Protein AF-A0A958JY05-F1 (afdb_monomer_lite)

pLDDT: mean 96.45, std 6.61, range [45.62, 98.88]

Structure (mmCIF, N/CA/C/O backbone):
data_AF-A0A958JY05-F1
#
_entry.id   AF-A0A958JY05-F1
#
loop_
_atom_site.group_PDB
_atom_site.id
_atom_site.type_symbol
_atom_site.label_atom_id
_atom_site.label_alt_id
_atom_site.label_comp_id
_atom_site.label_asym_id
_atom_site.label_entity_id
_atom_site.label_seq_id
_atom_site.pdbx_PDB_ins_code
_atom_site.Cartn_x
_atom_site.Cartn_y
_atom_site.Cartn_z
_atom_site.occupancy
_atom_site.B_iso_or_equiv
_atom_site.auth_seq_id
_atom_site.auth_comp_id
_atom_site.auth_asym_id
_atom_site.auth_atom_id
_atom_site.pdbx_PDB_model_num
ATOM 1 N N . MET A 1 1 ? 2.435 -32.122 -6.126 1.00 45.62 1 MET A N 1
ATOM 2 C CA . MET A 1 1 ? 3.236 -31.532 -5.034 1.00 45.62 1 MET A CA 1
ATOM 3 C C . MET A 1 1 ? 2.951 -30.042 -5.054 1.00 45.62 1 MET A C 1
ATOM 5 O O . MET A 1 1 ? 3.143 -29.438 -6.099 1.00 45.62 1 MET A O 1
ATOM 9 N N . THR A 1 2 ? 2.381 -29.476 -3.992 1.00 54.97 2 THR A N 1
ATOM 10 C CA . THR A 1 2 ? 2.167 -28.024 -3.895 1.00 54.97 2 THR A CA 1
ATOM 11 C C . THR A 1 2 ? 3.524 -27.364 -3.696 1.00 54.97 2 THR A C 1
ATOM 13 O O . THR A 1 2 ? 4.237 -27.737 -2.765 1.00 54.97 2 THR A O 1
ATOM 16 N N . GLN A 1 3 ? 3.914 -26.441 -4.577 1.00 60.00 3 GLN A N 1
ATOM 17 C CA . GLN A 1 3 ? 5.107 -25.635 -4.328 1.00 60.00 3 GLN A CA 1
ATOM 18 C C . GLN A 1 3 ? 4.936 -24.890 -2.993 1.00 60.00 3 GLN A C 1
ATOM 20 O O . GLN A 1 3 ? 3.830 -24.416 -2.711 1.00 60.00 3 GLN A O 1
ATOM 25 N N . PRO A 1 4 ? 5.976 -24.824 -2.146 1.00 73.44 4 PRO A N 1
ATOM 26 C CA . PRO A 1 4 ? 5.902 -24.052 -0.916 1.00 73.44 4 PRO A CA 1
ATOM 27 C C . PRO A 1 4 ? 5.693 -22.576 -1.268 1.00 73.44 4 PRO A C 1
ATOM 29 O O . PRO A 1 4 ? 6.423 -22.021 -2.085 1.00 73.44 4 PRO A O 1
ATOM 32 N N . ILE A 1 5 ? 4.681 -21.956 -0.663 1.00 84.06 5 ILE A N 1
ATOM 33 C CA . ILE A 1 5 ? 4.428 -20.520 -0.810 1.00 84.06 5 ILE A CA 1
ATOM 34 C C . ILE A 1 5 ? 5.599 -19.775 -0.170 1.00 84.06 5 ILE A C 1
ATOM 36 O O . ILE A 1 5 ? 5.981 -20.073 0.964 1.00 84.06 5 ILE A O 1
ATOM 40 N N . GLN A 1 6 ? 6.168 -18.811 -0.889 1.00 88.94 6 GLN A N 1
ATOM 41 C CA . GLN A 1 6 ? 7.214 -17.960 -0.343 1.00 88.94 6 GLN A CA 1
ATOM 42 C C . GLN A 1 6 ? 6.601 -16.933 0.615 1.00 88.94 6 GLN A C 1
ATOM 44 O O . GLN A 1 6 ? 5.668 -16.221 0.244 1.00 88.94 6 GLN A O 1
ATOM 49 N N . ILE A 1 7 ? 7.142 -1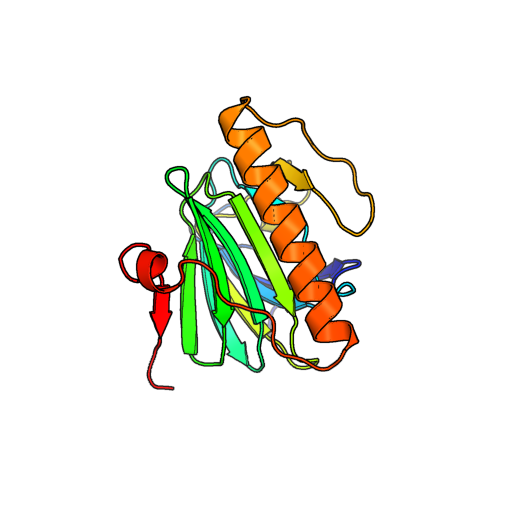6.847 1.832 1.00 93.88 7 ILE A N 1
ATOM 50 C CA . ILE A 1 7 ? 6.667 -15.951 2.891 1.00 93.88 7 ILE A CA 1
ATOM 51 C C . ILE A 1 7 ? 7.822 -15.056 3.341 1.00 93.88 7 ILE A C 1
ATOM 53 O O . ILE A 1 7 ? 8.857 -15.554 3.783 1.00 93.88 7 ILE A O 1
ATOM 57 N N . ASP A 1 8 ? 7.612 -13.746 3.259 1.00 93.12 8 ASP A N 1
ATOM 58 C CA . ASP A 1 8 ? 8.514 -12.724 3.778 1.00 93.12 8 ASP A CA 1
ATOM 59 C C . ASP A 1 8 ? 7.932 -12.145 5.085 1.00 93.12 8 ASP A C 1
ATOM 61 O O . ASP A 1 8 ? 6.788 -11.681 5.133 1.00 93.12 8 ASP A O 1
ATOM 65 N N . GLU A 1 9 ? 8.739 -12.138 6.148 1.00 95.81 9 GLU A N 1
ATOM 66 C CA . GLU A 1 9 ? 8.394 -11.549 7.448 1.00 95.81 9 GLU A CA 1
ATOM 67 C C . GLU A 1 9 ? 8.871 -10.091 7.527 1.00 95.81 9 GLU A C 1
ATOM 69 O O . GLU A 1 9 ? 10.038 -9.773 7.275 1.00 95.81 9 GLU A O 1
ATOM 74 N N . TRP A 1 10 ? 7.973 -9.190 7.924 1.00 95.00 10 TRP A N 1
ATOM 75 C CA . TRP A 1 10 ? 8.228 -7.760 8.064 1.00 95.00 10 TRP A CA 1
ATOM 76 C C . TRP A 1 10 ? 7.868 -7.272 9.469 1.00 95.00 10 TRP A C 1
ATOM 78 O O . TRP A 1 10 ? 7.013 -7.828 10.154 1.00 95.00 10 TRP A O 1
ATOM 88 N N . ALA A 1 11 ? 8.448 -6.140 9.884 1.00 95.38 11 ALA A N 1
ATOM 89 C CA . ALA A 1 11 ? 8.051 -5.484 11.136 1.00 95.38 11 ALA A CA 1
ATOM 90 C C . ALA A 1 11 ? 6.530 -5.229 11.200 1.00 95.38 11 ALA A C 1
ATOM 92 O O . ALA A 1 11 ? 5.925 -5.370 12.267 1.00 95.38 11 ALA A O 1
ATOM 93 N N . TRP A 1 12 ? 5.927 -4.927 10.040 1.00 97.19 12 TRP A N 1
ATOM 94 C CA . TRP A 1 12 ? 4.506 -4.634 9.899 1.00 97.19 12 TRP A CA 1
ATOM 95 C C . TRP A 1 12 ? 3.586 -5.869 9.851 1.00 97.19 12 TRP A C 1
ATOM 97 O O . TRP A 1 12 ? 2.375 -5.725 10.002 1.00 97.19 12 TRP A O 1
ATOM 107 N N . GLY A 1 13 ? 4.115 -7.078 9.642 1.00 97.62 13 GLY A N 1
ATOM 108 C CA . GLY A 1 13 ? 3.309 -8.272 9.370 1.00 97.62 13 GLY A CA 1
ATOM 109 C C . GLY A 1 13 ? 3.968 -9.185 8.340 1.00 97.62 13 GLY A C 1
ATOM 110 O O . GLY A 1 13 ? 5.192 -9.242 8.266 1.00 97.62 13 GLY A O 1
ATOM 111 N N . ARG A 1 14 ? 3.163 -9.891 7.543 1.00 97.50 14 ARG A N 1
ATOM 112 C CA . ARG A 1 14 ? 3.655 -10.868 6.559 1.00 97.50 14 ARG A CA 1
ATOM 113 C C . ARG A 1 14 ? 3.240 -10.520 5.141 1.00 97.50 14 ARG A C 1
ATOM 115 O O . ARG A 1 14 ? 2.153 -9.989 4.916 1.00 97.50 14 ARG A O 1
ATOM 122 N N . GLU A 1 15 ? 4.092 -10.880 4.192 1.00 96.75 15 GLU A N 1
ATOM 123 C CA . GLU A 1 15 ? 3.794 -10.895 2.760 1.00 96.75 15 GLU A CA 1
ATOM 124 C C . GLU A 1 15 ? 3.978 -12.325 2.242 1.00 96.75 15 GLU A C 1
ATOM 126 O O . GLU A 1 15 ? 5.025 -12.930 2.455 1.00 96.75 15 GLU A O 1
ATOM 131 N N . GLN A 1 16 ? 2.977 -12.868 1.553 1.00 97.06 16 GLN A N 1
ATOM 132 C CA . GLN A 1 16 ? 3.061 -14.172 0.893 1.00 97.06 16 GLN A CA 1
ATOM 133 C C . GLN A 1 16 ? 3.031 -13.978 -0.620 1.00 97.06 16 GLN A C 1
ATOM 135 O O . GLN A 1 16 ? 2.101 -13.357 -1.129 1.00 97.06 16 GLN A O 1
ATOM 140 N N . ILE A 1 17 ? 4.006 -14.522 -1.347 1.00 96.50 17 ILE A N 1
ATOM 141 C CA . ILE A 1 17 ? 4.043 -14.490 -2.814 1.00 96.50 17 ILE A CA 1
ATOM 142 C C . ILE A 1 17 ? 3.387 -15.775 -3.318 1.00 96.50 17 ILE A C 1
ATOM 144 O O . ILE A 1 17 ? 3.977 -16.854 -3.255 1.00 96.50 17 ILE A O 1
ATOM 148 N N . ILE A 1 18 ? 2.148 -15.660 -3.799 1.00 95.88 18 ILE A N 1
ATOM 149 C CA . ILE A 1 18 ? 1.373 -16.803 -4.304 1.00 95.88 18 ILE A CA 1
ATOM 150 C C . ILE A 1 18 ? 1.522 -16.987 -5.822 1.00 95.88 18 ILE A C 1
ATOM 152 O O . ILE A 1 18 ? 1.267 -18.073 -6.337 1.00 95.88 18 ILE A O 1
ATOM 156 N N . TRP A 1 19 ? 1.964 -15.946 -6.536 1.00 96.75 19 TRP A N 1
ATOM 157 C CA . TRP A 1 19 ? 2.366 -15.992 -7.945 1.00 96.75 19 TRP A CA 1
ATOM 158 C C . TRP A 1 19 ? 3.371 -14.876 -8.264 1.00 96.75 19 TRP A C 1
ATOM 160 O O . TRP A 1 19 ? 3.428 -13.880 -7.544 1.00 96.75 19 TRP A O 1
ATOM 170 N N . GLY A 1 20 ? 4.134 -15.010 -9.352 1.00 95.25 20 GLY A N 1
ATOM 171 C CA . GLY A 1 20 ? 5.165 -14.033 -9.733 1.00 95.25 20 GLY A CA 1
ATOM 172 C C . GLY A 1 20 ? 6.527 -14.269 -9.076 1.00 95.25 20 GLY A C 1
ATOM 173 O O . GLY A 1 20 ? 7.290 -13.327 -8.907 1.00 95.25 20 GLY A O 1
ATOM 174 N N . TYR A 1 21 ? 6.814 -15.515 -8.688 1.00 93.06 21 TYR A N 1
ATOM 175 C CA . TYR A 1 21 ? 8.098 -15.966 -8.131 1.00 93.06 21 TYR A CA 1
ATOM 176 C C . TYR A 1 21 ? 9.140 -16.344 -9.204 1.00 93.06 21 TYR A C 1
ATOM 178 O O . TYR A 1 21 ? 10.224 -16.804 -8.869 1.00 93.06 21 TYR A O 1
ATOM 186 N N . ASP A 1 22 ? 8.808 -16.193 -10.487 1.00 93.88 22 ASP A N 1
ATOM 187 C CA . ASP A 1 22 ? 9.683 -16.488 -11.623 1.00 93.88 22 ASP A CA 1
ATOM 188 C C . ASP A 1 22 ? 9.725 -15.249 -12.533 1.00 93.88 22 ASP A C 1
ATOM 190 O O . ASP A 1 22 ? 8.660 -14.675 -12.793 1.00 93.88 22 ASP A O 1
ATOM 194 N N . PRO A 1 23 ? 10.904 -14.812 -13.021 1.00 94.56 23 PRO A N 1
ATOM 195 C CA . PRO A 1 23 ? 11.024 -13.630 -13.879 1.00 94.56 23 PRO A CA 1
ATOM 196 C C . PRO A 1 23 ? 10.239 -13.699 -15.198 1.00 94.56 23 PRO A C 1
ATOM 198 O O . PRO A 1 23 ? 10.021 -12.663 -15.822 1.00 94.56 23 PRO A O 1
ATOM 201 N N . SER A 1 24 ? 9.833 -14.893 -15.638 1.00 96.25 24 SER A N 1
ATOM 202 C CA . SER A 1 24 ? 8.990 -15.093 -16.822 1.00 96.25 24 SER A CA 1
ATOM 203 C C . SER A 1 24 ? 7.496 -14.860 -16.569 1.00 96.25 24 SER A C 1
ATOM 205 O O . SER A 1 24 ? 6.723 -14.779 -17.523 1.00 96.25 24 SER A O 1
ATOM 207 N N . HIS A 1 25 ? 7.060 -14.740 -15.310 1.00 97.06 25 HIS A N 1
ATOM 208 C CA . HIS A 1 25 ? 5.660 -14.480 -14.992 1.00 97.06 25 HIS A CA 1
ATOM 209 C C . HIS A 1 25 ? 5.255 -13.038 -15.319 1.00 97.06 25 HIS A C 1
ATOM 211 O O . HIS A 1 25 ? 5.881 -12.072 -14.890 1.00 97.06 25 HIS A O 1
ATOM 217 N N . GLU A 1 26 ? 4.133 -12.892 -16.023 1.00 97.25 26 GLU A N 1
ATOM 218 C CA . GLU A 1 26 ? 3.636 -11.595 -16.506 1.00 97.25 26 GLU A CA 1
ATOM 219 C C . GLU A 1 26 ? 2.829 -10.800 -15.466 1.00 97.25 26 GLU A C 1
ATOM 221 O O . GLU A 1 26 ? 2.355 -9.700 -15.744 1.00 97.25 26 GLU A O 1
ATOM 226 N N . TYR A 1 27 ? 2.690 -11.325 -14.249 1.00 98.12 27 TYR A N 1
ATOM 227 C CA . TYR A 1 27 ? 2.080 -10.635 -13.118 1.00 98.12 27 TYR A CA 1
ATOM 228 C C . TYR A 1 27 ? 2.583 -11.221 -11.800 1.00 98.12 27 TYR A C 1
ATOM 230 O O . TYR A 1 27 ? 3.050 -12.362 -11.739 1.00 98.12 27 TYR A O 1
ATOM 238 N N . THR A 1 28 ? 2.435 -10.451 -10.728 1.00 98.44 28 THR A N 1
ATOM 239 C CA . THR A 1 28 ? 2.715 -10.904 -9.365 1.00 98.44 28 THR A CA 1
ATOM 240 C C . THR A 1 28 ? 1.430 -10.851 -8.558 1.00 98.44 28 THR A C 1
ATOM 242 O O . THR A 1 28 ? 0.643 -9.916 -8.691 1.00 98.44 28 THR A O 1
ATOM 245 N N . CYS A 1 29 ? 1.201 -11.862 -7.724 1.00 98.31 29 CYS A N 1
ATOM 246 C CA . CYS A 1 29 ? 0.071 -11.876 -6.809 1.00 98.31 29 CYS A CA 1
ATOM 247 C C . CYS A 1 29 ? 0.562 -12.194 -5.404 1.00 98.31 29 CYS A C 1
ATOM 249 O O . CYS A 1 29 ? 1.253 -13.198 -5.188 1.00 98.31 29 CYS A O 1
ATOM 251 N N . LYS A 1 30 ? 0.206 -11.323 -4.463 1.00 98.19 30 LYS A N 1
ATOM 252 C CA . LYS A 1 30 ? 0.607 -11.426 -3.065 1.00 98.19 30 LYS A CA 1
ATOM 253 C C . LYS A 1 30 ? -0.594 -11.441 -2.133 1.00 98.19 30 LYS A C 1
ATOM 255 O O . LYS A 1 30 ? -1.672 -10.966 -2.483 1.00 98.19 30 LYS A O 1
ATOM 260 N N . ILE A 1 31 ? -0.379 -11.952 -0.926 1.00 98.50 31 ILE A N 1
ATOM 261 C CA . ILE A 1 31 ? -1.272 -11.758 0.215 1.00 98.50 31 ILE A CA 1
ATOM 262 C C . ILE A 1 31 ? -0.512 -10.953 1.264 1.00 98.50 31 ILE A C 1
ATOM 264 O O . ILE A 1 31 ? 0.544 -11.383 1.730 1.00 98.50 31 ILE A O 1
ATOM 268 N N . LEU A 1 32 ? -1.055 -9.799 1.637 1.00 98.69 32 LEU A N 1
ATOM 269 C CA . LEU A 1 32 ? -0.560 -8.981 2.736 1.00 98.69 32 LEU A CA 1
ATOM 270 C C . LEU A 1 32 ? -1.366 -9.275 3.999 1.00 98.69 32 LEU A C 1
ATOM 272 O O . LEU A 1 32 ? -2.599 -9.280 3.970 1.00 98.69 32 LEU A O 1
ATOM 276 N N . GLU A 1 33 ? -0.661 -9.448 5.113 1.00 98.62 33 GLU A N 1
ATOM 277 C CA . GLU A 1 33 ? -1.239 -9.671 6.442 1.00 98.62 33 GLU A CA 1
ATOM 278 C C . GLU A 1 33 ? -0.635 -8.691 7.460 1.00 98.62 33 GLU A C 1
ATOM 280 O O . GLU A 1 33 ? 0.202 -9.081 8.285 1.00 98.62 33 GLU A O 1
ATOM 285 N N . PRO A 1 34 ? -0.976 -7.391 7.384 1.00 98.50 34 PRO A N 1
ATOM 286 C CA . PRO A 1 34 ? -0.506 -6.416 8.354 1.00 98.50 34 PRO A CA 1
ATOM 287 C C . PRO A 1 34 ? -1.144 -6.634 9.726 1.00 98.50 34 PRO A C 1
ATOM 289 O O . PRO A 1 34 ? -2.311 -7.003 9.835 1.00 98.50 34 PRO A O 1
ATOM 292 N N . LYS A 1 35 ? -0.390 -6.330 10.783 1.00 98.62 35 LYS A N 1
ATOM 293 C CA . LYS A 1 35 ? -0.920 -6.247 12.152 1.00 98.62 35 LYS A CA 1
ATOM 294 C C . LYS A 1 35 ? -1.900 -5.071 12.297 1.00 98.62 35 LYS A C 1
ATOM 296 O O . LYS A 1 35 ? -1.956 -4.166 11.464 1.00 98.62 35 LYS A O 1
ATOM 301 N N . LYS A 1 36 ? -2.641 -5.031 13.402 1.00 98.50 36 LYS A N 1
ATOM 302 C CA . LYS A 1 36 ? -3.518 -3.900 13.722 1.00 98.50 36 LYS A CA 1
ATOM 303 C C . LYS A 1 36 ? -2.734 -2.657 14.182 1.00 98.50 36 LYS A C 1
ATOM 305 O O . LYS A 1 36 ? -1.766 -2.749 14.938 1.00 98.50 36 LYS A O 1
ATOM 310 N N . GLY A 1 37 ? -3.195 -1.478 13.764 1.00 98.50 37 GLY A N 1
ATOM 311 C CA . GLY A 1 37 ? -2.695 -0.167 14.191 1.00 98.50 37 GLY A CA 1
ATOM 312 C C . GLY A 1 37 ? -1.283 0.145 13.694 1.00 98.50 37 GLY A C 1
ATOM 313 O O . GLY A 1 37 ? -0.840 -0.379 12.671 1.00 98.50 37 GLY A O 1
ATOM 314 N N . ARG A 1 38 ? -0.542 0.983 14.440 1.00 98.56 38 ARG A N 1
ATOM 315 C CA . ARG A 1 38 ? 0.836 1.392 14.089 1.00 98.56 38 ARG A CA 1
ATOM 316 C C . ARG A 1 38 ? 1.732 0.199 13.750 1.00 98.56 38 ARG A C 1
ATOM 318 O O . ARG A 1 38 ? 2.552 0.290 12.841 1.00 98.56 38 ARG A O 1
ATOM 325 N N . GLN A 1 39 ? 1.556 -0.916 14.461 1.00 98.00 39 GLN A N 1
ATOM 326 C CA . GLN A 1 39 ? 2.347 -2.126 14.262 1.00 98.00 39 GLN A CA 1
ATOM 327 C C . GLN A 1 39 ? 2.150 -2.781 12.900 1.00 98.00 39 GLN A C 1
ATOM 329 O O . GLN A 1 39 ? 3.033 -3.530 12.517 1.00 98.00 39 GLN A O 1
ATOM 334 N N . GLY A 1 40 ? 1.056 -2.533 12.180 1.00 98.31 40 GLY A N 1
ATOM 335 C CA . GLY A 1 40 ? 0.895 -2.973 10.791 1.00 98.31 40 GLY A CA 1
ATOM 336 C C . GLY A 1 40 ? 0.667 -1.827 9.827 1.00 98.31 40 GLY A C 1
ATOM 337 O O . GLY A 1 40 ? -0.008 -1.988 8.816 1.00 98.31 40 GLY A O 1
ATOM 338 N N . CYS A 1 41 ? 1.232 -0.660 10.134 1.00 98.62 41 CYS A N 1
ATOM 339 C CA . CYS A 1 41 ? 1.267 0.473 9.226 1.00 98.62 41 CYS A CA 1
ATOM 340 C C . CYS A 1 41 ? 2.481 0.342 8.294 1.00 98.62 41 CYS A C 1
ATOM 342 O O . CYS A 1 41 ? 3.636 0.445 8.721 1.00 98.62 41 CYS A O 1
ATOM 344 N N . LEU A 1 42 ? 2.228 0.089 7.011 1.00 98.62 42 LEU A N 1
ATOM 345 C CA . LEU A 1 42 ? 3.276 -0.036 6.002 1.00 98.62 42 LEU A CA 1
ATOM 346 C C . LEU A 1 42 ? 3.959 1.321 5.759 1.00 98.62 42 LEU A C 1
ATOM 348 O O . LEU A 1 42 ? 3.452 2.396 6.095 1.00 98.62 42 LEU A O 1
ATOM 352 N N . SER A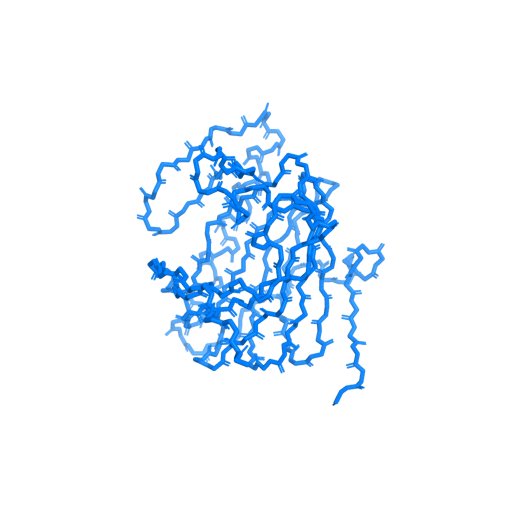 1 43 ? 5.153 1.297 5.166 1.00 98.62 43 SER A N 1
ATOM 353 C CA . SER A 1 43 ? 5.821 2.538 4.769 1.00 98.62 43 SER A CA 1
ATOM 354 C C . SER A 1 43 ? 4.973 3.323 3.757 1.00 98.62 43 SER A C 1
ATOM 356 O O . SER A 1 43 ? 4.281 2.731 2.939 1.00 98.62 43 SER A O 1
ATOM 358 N N . LEU A 1 44 ? 5.036 4.656 3.819 1.00 98.88 44 LEU A N 1
ATOM 359 C CA . LEU A 1 44 ? 4.481 5.526 2.786 1.00 98.88 44 LEU A CA 1
ATOM 360 C C . LEU A 1 44 ? 5.446 5.485 1.611 1.00 98.88 44 LEU A C 1
ATOM 362 O O . LEU A 1 44 ? 6.640 5.752 1.793 1.00 98.88 44 LEU A O 1
ATOM 366 N N . GLN A 1 45 ? 4.952 5.101 0.446 1.00 98.69 45 GLN A N 1
ATOM 367 C CA . GLN A 1 45 ? 5.807 4.789 -0.687 1.00 98.69 45 GLN A CA 1
ATOM 368 C C . GLN A 1 45 ? 5.086 4.972 -2.018 1.00 98.69 45 GLN A C 1
ATOM 370 O O . GLN A 1 45 ? 3.869 5.118 -2.056 1.00 98.69 45 GLN A O 1
ATOM 375 N N . TYR A 1 46 ? 5.853 4.942 -3.100 1.00 98.75 46 TYR A N 1
ATOM 376 C CA . TYR A 1 46 ? 5.340 4.709 -4.445 1.00 98.75 46 TYR A CA 1
ATOM 377 C C . TYR A 1 46 ? 6.256 3.741 -5.200 1.00 98.75 46 TYR A C 1
ATOM 379 O O . TYR A 1 46 ? 7.404 3.503 -4.808 1.00 98.75 46 TYR A O 1
ATOM 387 N N . HIS A 1 47 ? 5.744 3.214 -6.307 1.00 98.50 47 HIS A N 1
ATOM 388 C CA . HIS A 1 47 ? 6.474 2.371 -7.253 1.00 98.50 47 HIS A CA 1
ATOM 389 C C . HIS A 1 47 ? 6.815 3.163 -8.519 1.00 98.50 47 HIS A C 1
ATOM 391 O O . HIS A 1 47 ? 5.977 3.945 -8.977 1.00 98.50 47 HIS A O 1
ATOM 397 N N . HIS A 1 48 ? 8.007 2.989 -9.108 1.00 97.31 48 HIS A N 1
ATOM 398 C CA . HIS A 1 48 ? 8.314 3.664 -10.378 1.00 97.31 48 HIS A CA 1
ATOM 399 C C . HIS A 1 48 ? 7.594 3.006 -11.554 1.00 97.31 48 HIS A C 1
ATOM 401 O O . HIS A 1 48 ? 7.208 3.702 -12.491 1.00 97.31 48 HIS A O 1
ATOM 407 N N . LYS A 1 49 ? 7.454 1.677 -11.529 1.00 97.69 49 LYS A N 1
ATOM 408 C CA . LYS A 1 49 ? 6.926 0.881 -12.644 1.00 97.69 49 LYS A CA 1
ATOM 409 C C . LYS A 1 49 ? 5.705 0.064 -12.242 1.00 97.69 49 LYS A C 1
ATOM 411 O O . LYS A 1 49 ? 4.773 -0.048 -13.036 1.00 97.69 49 LYS A O 1
ATOM 416 N N . LYS A 1 50 ? 5.708 -0.511 -11.036 1.00 98.44 50 LYS A N 1
ATOM 417 C CA . LYS A 1 50 ? 4.650 -1.414 -10.582 1.00 98.44 50 LYS A CA 1
ATOM 418 C C . LYS A 1 50 ? 3.328 -0.658 -10.433 1.00 98.44 50 LYS A C 1
ATOM 420 O O . LYS A 1 50 ? 3.263 0.351 -9.738 1.00 98.44 50 LYS A O 1
ATOM 425 N N . SER A 1 51 ? 2.278 -1.163 -11.071 1.00 98.75 51 SER A N 1
ATOM 426 C CA . SER A 1 51 ? 0.894 -0.840 -10.712 1.00 98.75 51 SER A CA 1
ATOM 427 C C . SER A 1 51 ? 0.306 -2.025 -9.961 1.00 98.75 51 SER A C 1
ATOM 429 O O . SER A 1 51 ? 0.583 -3.176 -10.306 1.00 98.75 51 SER A O 1
ATOM 431 N N . GLU A 1 52 ? -0.495 -1.754 -8.944 1.00 98.69 52 GLU A N 1
ATOM 432 C CA . GLU A 1 52 ? -1.057 -2.778 -8.068 1.00 98.69 52 GLU A CA 1
ATOM 433 C C . GLU A 1 52 ? -2.534 -2.522 -7.797 1.00 98.69 52 GLU A C 1
ATOM 435 O O . GLU A 1 52 ? -3.093 -1.482 -8.144 1.00 98.69 52 GLU A O 1
ATOM 440 N N . SER A 1 53 ? -3.214 -3.503 -7.229 1.00 98.75 53 SER A N 1
ATOM 441 C CA . SER A 1 53 ? -4.576 -3.331 -6.741 1.00 98.75 53 SER A CA 1
ATOM 442 C C . SER A 1 53 ? -4.702 -4.022 -5.404 1.00 98.75 53 SER A C 1
ATOM 444 O O . SER A 1 53 ? -4.205 -5.124 -5.238 1.00 98.75 53 SER A O 1
ATOM 446 N N . TRP A 1 54 ? -5.375 -3.396 -4.452 1.00 98.75 54 TRP A N 1
ATOM 447 C CA . TRP A 1 54 ? -5.693 -4.015 -3.175 1.00 98.75 54 TRP A CA 1
ATOM 448 C C . TRP A 1 54 ? -7.124 -4.503 -3.192 1.00 98.75 54 TRP A C 1
ATOM 450 O O . TRP A 1 54 ? -8.027 -3.726 -3.485 1.00 98.75 54 TRP A O 1
ATOM 460 N N . ILE A 1 55 ? -7.320 -5.772 -2.850 1.00 98.62 55 ILE A N 1
ATOM 461 C CA . ILE A 1 55 ? -8.631 -6.391 -2.668 1.00 98.62 55 ILE A CA 1
ATOM 462 C C . ILE A 1 55 ? -8.682 -6.896 -1.232 1.00 98.62 55 ILE A C 1
ATOM 464 O O . ILE A 1 55 ? -7.958 -7.830 -0.874 1.00 98.62 55 ILE A O 1
ATOM 468 N N . VAL A 1 56 ? -9.521 -6.297 -0.388 1.00 98.62 56 VAL A N 1
ATOM 469 C CA . VAL A 1 56 ? -9.666 -6.789 0.987 1.00 98.62 56 VAL A CA 1
ATOM 470 C C . VAL A 1 56 ? -10.475 -8.077 0.964 1.00 98.62 56 VAL A C 1
ATOM 472 O O . VAL A 1 56 ? -11.674 -8.089 0.684 1.00 98.62 56 VAL A O 1
ATOM 475 N N . TYR A 1 57 ? -9.802 -9.181 1.266 1.00 98.19 57 TYR A N 1
ATOM 476 C CA . TYR A 1 57 ? -10.401 -10.509 1.307 1.00 98.19 57 TYR A CA 1
ATOM 477 C C . TYR A 1 57 ? -11.050 -10.799 2.665 1.00 98.19 57 TYR A C 1
ATOM 479 O O . TYR A 1 57 ? -12.124 -11.402 2.736 1.00 98.19 57 TYR A O 1
ATOM 487 N N . ARG A 1 58 ? -10.419 -10.340 3.751 1.00 97.75 58 ARG A N 1
ATOM 488 C CA . ARG A 1 58 ? -10.915 -10.462 5.128 1.00 97.75 58 ARG A CA 1
ATOM 489 C C . ARG A 1 58 ? -10.401 -9.303 5.978 1.00 97.75 58 ARG A C 1
ATOM 491 O O . ARG A 1 58 ? -9.340 -8.762 5.686 1.00 97.75 58 ARG A O 1
ATOM 498 N N . GLY A 1 59 ? -11.135 -8.967 7.035 1.00 98.19 59 GLY A N 1
ATOM 499 C CA . GLY A 1 59 ? -10.760 -7.934 7.990 1.00 98.19 59 GLY A CA 1
ATOM 500 C C . GLY A 1 59 ? -11.023 -6.522 7.476 1.00 98.19 59 GLY A C 1
ATOM 501 O O . GLY A 1 59 ? -11.840 -6.309 6.574 1.00 98.19 59 GLY A O 1
ATOM 502 N N . VAL A 1 60 ? -10.352 -5.554 8.096 1.00 98.69 60 VAL A N 1
ATOM 503 C CA . VAL A 1 60 ? -10.515 -4.128 7.809 1.00 98.69 60 VAL A CA 1
ATOM 504 C C . VAL A 1 60 ? -9.145 -3.467 7.726 1.00 98.69 60 VAL A C 1
ATOM 506 O O . VAL A 1 60 ? -8.285 -3.688 8.580 1.00 98.69 60 VAL A O 1
ATOM 509 N N . ALA A 1 61 ? -8.949 -2.637 6.708 1.00 98.81 61 ALA A N 1
ATOM 510 C CA . ALA A 1 61 ? -7.764 -1.811 6.545 1.00 98.81 61 ALA A CA 1
ATOM 511 C C . ALA A 1 61 ? -8.126 -0.328 6.478 1.00 98.81 61 ALA A C 1
ATOM 513 O O . ALA A 1 61 ? -9.265 0.053 6.227 1.00 98.81 61 ALA A O 1
ATOM 514 N N . TRP A 1 62 ? -7.121 0.510 6.663 1.00 98.81 62 TRP A N 1
ATOM 515 C CA . TRP A 1 62 ? -7.156 1.926 6.346 1.00 98.81 62 TRP A CA 1
ATOM 516 C C . TRP A 1 62 ? -6.068 2.217 5.324 1.00 98.81 62 TRP A C 1
ATOM 518 O O . TRP A 1 62 ? -4.965 1.672 5.416 1.00 98.81 62 TRP A O 1
ATOM 528 N N . ALA A 1 63 ? -6.371 3.078 4.362 1.00 98.88 63 ALA A N 1
ATOM 529 C CA . ALA A 1 63 ? -5.423 3.515 3.355 1.00 98.88 63 ALA A CA 1
ATOM 530 C C . ALA A 1 63 ? -5.367 5.037 3.270 1.00 98.88 63 ALA A C 1
ATOM 532 O O . ALA A 1 63 ? -6.396 5.707 3.372 1.00 98.88 63 ALA A O 1
ATOM 533 N N . VAL A 1 64 ? -4.171 5.556 2.996 1.00 98.88 64 VAL A N 1
ATOM 534 C CA . VAL A 1 64 ? -3.947 6.924 2.517 1.00 98.88 64 VAL A CA 1
ATOM 535 C C . VAL A 1 64 ? -3.289 6.870 1.151 1.00 98.88 64 VAL A C 1
ATOM 537 O O . VAL A 1 64 ? -2.382 6.067 0.928 1.00 98.88 64 VAL A O 1
ATOM 540 N N . ILE A 1 65 ? -3.785 7.692 0.230 1.00 98.88 65 ILE A N 1
ATOM 541 C CA . ILE A 1 65 ? -3.392 7.699 -1.178 1.00 98.88 65 ILE A CA 1
ATOM 542 C C . ILE A 1 65 ? -3.282 9.153 -1.631 1.00 98.88 65 ILE A C 1
ATOM 544 O O . ILE A 1 65 ? -4.259 9.899 -1.544 1.00 98.88 65 ILE A O 1
ATOM 548 N N . ALA A 1 66 ? -2.117 9.550 -2.135 1.00 98.62 66 ALA A N 1
ATOM 549 C CA . ALA A 1 66 ? -1.936 10.775 -2.895 1.00 98.62 66 ALA A CA 1
ATOM 550 C C . ALA A 1 66 ? -1.821 10.449 -4.388 1.00 98.62 66 ALA A C 1
ATOM 552 O O . ALA A 1 66 ? -0.925 9.721 -4.826 1.00 98.62 66 ALA A O 1
ATOM 553 N N . LEU A 1 67 ? -2.744 11.003 -5.166 1.00 97.75 67 LEU A N 1
ATOM 554 C CA . LEU A 1 67 ? -2.845 10.814 -6.608 1.00 97.75 67 LEU A CA 1
ATOM 555 C C . LEU A 1 67 ? -3.308 12.132 -7.232 1.00 97.75 67 LEU A C 1
ATOM 557 O O . LEU A 1 67 ? -4.120 12.829 -6.632 1.00 97.75 67 LEU A O 1
ATOM 561 N N . GLU A 1 68 ? -2.777 12.500 -8.402 1.00 96.75 68 GLU A N 1
ATOM 562 C CA . GLU A 1 68 ? -3.146 13.738 -9.124 1.00 96.75 68 GLU A CA 1
ATOM 563 C C . GLU A 1 68 ? -3.161 14.999 -8.226 1.00 96.75 68 GLU A C 1
ATOM 565 O O . GLU A 1 68 ? -4.055 15.836 -8.315 1.00 96.75 68 GLU A O 1
ATOM 570 N N . GLY A 1 69 ? -2.187 15.125 -7.315 1.00 96.81 69 GLY A N 1
ATOM 571 C CA . GLY A 1 69 ? -2.077 16.283 -6.419 1.00 96.81 69 GLY A CA 1
ATOM 572 C C . GLY A 1 69 ? -3.081 16.316 -5.261 1.00 96.81 69 GLY A C 1
ATOM 573 O O . GLY A 1 69 ? -3.192 17.339 -4.588 1.00 96.81 69 GLY A O 1
ATOM 574 N N . LYS A 1 70 ? -3.815 15.226 -5.003 1.00 97.94 70 LYS A N 1
ATOM 575 C CA . LYS A 1 70 ? -4.825 15.161 -3.942 1.00 97.94 70 LYS A CA 1
ATOM 576 C C . LYS A 1 70 ? -4.595 13.986 -3.000 1.00 97.94 70 LYS A C 1
ATOM 578 O O . LYS A 1 70 ? -4.430 12.857 -3.450 1.00 97.94 70 LYS A O 1
ATOM 583 N N . VAL A 1 71 ? -4.638 14.254 -1.692 1.00 98.75 71 VAL A N 1
ATOM 584 C CA . VAL A 1 71 ? -4.575 13.228 -0.640 1.00 98.75 71 VAL A CA 1
ATOM 585 C C . VAL A 1 71 ? -5.984 12.798 -0.239 1.00 98.75 71 VAL A C 1
ATOM 587 O O . VAL A 1 71 ? -6.843 13.628 0.082 1.00 98.75 71 VAL A O 1
ATOM 590 N N . CYS A 1 72 ? -6.212 11.490 -0.254 1.00 98.75 72 CYS A N 1
ATOM 591 C CA . CYS A 1 72 ? -7.455 10.853 0.155 1.00 98.75 72 CYS A CA 1
ATOM 592 C C . CYS A 1 72 ? -7.167 9.753 1.177 1.00 98.75 72 CYS A C 1
ATOM 594 O O . CYS A 1 72 ? -6.115 9.115 1.126 1.00 98.75 72 CYS A O 1
ATOM 596 N N . THR A 1 73 ? -8.119 9.495 2.067 1.00 98.75 73 THR A N 1
ATOM 597 C CA . THR A 1 73 ? -8.094 8.336 2.960 1.00 98.75 73 THR A CA 1
ATOM 598 C C . THR A 1 73 ? -9.395 7.562 2.849 1.00 98.75 73 THR A C 1
ATOM 600 O O . THR A 1 73 ? -10.446 8.131 2.536 1.00 98.75 73 THR A O 1
ATOM 603 N N . ARG A 1 74 ? -9.327 6.253 3.085 1.00 98.31 74 ARG A N 1
ATOM 604 C CA . ARG A 1 74 ? -10.518 5.408 3.170 1.00 98.31 74 ARG A CA 1
ATOM 605 C C . ARG A 1 74 ? -10.295 4.208 4.077 1.00 98.31 74 ARG A C 1
ATOM 607 O O . ARG A 1 74 ? -9.184 3.680 4.161 1.00 98.31 74 ARG A O 1
ATOM 614 N N . VAL A 1 75 ? -11.374 3.745 4.683 1.00 98.69 75 VAL A N 1
ATOM 615 C CA . VAL A 1 75 ? -11.488 2.446 5.331 1.00 98.69 75 VAL A CA 1
ATOM 616 C C . VAL A 1 75 ? -11.896 1.426 4.269 1.00 98.69 75 VAL A C 1
ATOM 618 O O . VAL A 1 75 ? -12.843 1.629 3.515 1.00 98.69 75 VAL A O 1
ATOM 621 N N . LEU A 1 76 ? -11.144 0.334 4.189 1.00 98.56 76 LEU A N 1
ATOM 622 C CA . LEU A 1 76 ? -11.366 -0.781 3.279 1.00 98.56 76 LEU A CA 1
ATOM 623 C C . LEU A 1 76 ? -11.886 -1.979 4.079 1.00 98.56 76 LEU A C 1
ATOM 625 O O . LEU A 1 76 ? -11.219 -2.445 5.004 1.00 98.56 76 LEU A O 1
ATOM 629 N N . ARG A 1 77 ? -13.052 -2.502 3.716 1.00 98.25 77 ARG A N 1
ATOM 630 C CA . ARG A 1 77 ? -13.666 -3.711 4.284 1.00 98.25 77 ARG A CA 1
ATOM 631 C C . ARG A 1 77 ? -13.687 -4.831 3.251 1.00 98.25 77 ARG A C 1
ATOM 633 O O . ARG A 1 77 ? -13.395 -4.604 2.084 1.00 98.25 77 ARG A O 1
ATOM 640 N N . LYS A 1 78 ? -14.045 -6.049 3.668 1.00 98.19 78 LYS A N 1
ATOM 641 C CA . LYS A 1 78 ? -14.192 -7.199 2.760 1.00 98.19 78 LYS A CA 1
ATOM 642 C C . LYS A 1 78 ? -14.953 -6.813 1.480 1.00 98.19 78 LYS A C 1
ATOM 644 O O . LYS A 1 78 ? -16.067 -6.309 1.557 1.00 98.19 78 LYS A O 1
ATOM 649 N N . GLY A 1 79 ? -14.354 -7.106 0.327 1.00 98.25 79 GLY A N 1
ATOM 650 C CA . GLY A 1 79 ? -14.900 -6.801 -0.999 1.00 98.25 79 GLY A CA 1
ATOM 651 C C . GLY A 1 79 ? -14.509 -5.434 -1.551 1.00 98.25 79 GLY A C 1
ATOM 652 O O . GLY A 1 79 ? -14.658 -5.219 -2.752 1.00 98.25 79 GLY A O 1
ATOM 653 N N . ASP A 1 80 ? -13.960 -4.540 -0.731 1.00 98.50 80 ASP A N 1
ATOM 654 C CA . ASP A 1 80 ? -13.460 -3.253 -1.195 1.00 98.50 80 ASP A CA 1
ATOM 655 C C . ASP A 1 80 ? -12.168 -3.408 -1.998 1.00 98.50 80 ASP A C 1
ATOM 657 O O . ASP A 1 80 ? -11.255 -4.154 -1.627 1.00 98.50 80 ASP A O 1
ATOM 661 N N . ILE A 1 81 ? -12.095 -2.648 -3.091 1.00 98.69 81 ILE A N 1
ATOM 662 C CA . ILE A 1 81 ? -10.990 -2.649 -4.045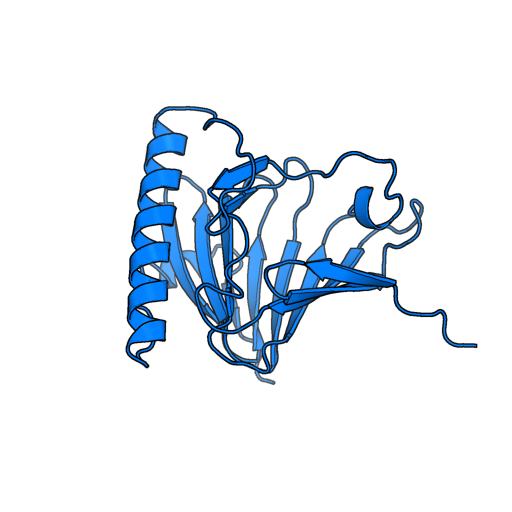 1.00 98.69 81 ILE A CA 1
ATOM 663 C C . ILE A 1 81 ? -10.412 -1.247 -4.202 1.00 98.69 81 ILE A C 1
ATOM 665 O O . ILE A 1 81 ? -11.160 -0.271 -4.308 1.00 98.69 81 ILE A O 1
ATOM 669 N N . GLN A 1 82 ? -9.086 -1.135 -4.230 1.00 98.62 82 GLN A N 1
ATOM 670 C CA . GLN A 1 82 ? -8.360 0.072 -4.621 1.00 98.62 82 GLN A CA 1
ATOM 671 C C . GLN A 1 82 ? -7.309 -0.262 -5.680 1.00 98.62 82 GLN A C 1
ATOM 673 O O . GLN A 1 82 ? -6.304 -0.888 -5.361 1.00 98.62 82 GLN A O 1
ATOM 678 N N . ASN A 1 83 ? -7.483 0.226 -6.906 1.00 98.62 83 ASN A N 1
ATOM 679 C CA . ASN A 1 83 ? -6.430 0.169 -7.920 1.00 98.62 83 ASN A CA 1
ATOM 680 C C . ASN A 1 83 ? -5.455 1.338 -7.725 1.00 98.62 83 ASN A C 1
ATOM 682 O O . ASN A 1 83 ? -5.877 2.476 -7.501 1.00 98.62 83 ASN A O 1
ATOM 686 N N . LEU A 1 84 ? -4.160 1.058 -7.815 1.00 98.56 84 LEU A N 1
ATOM 687 C CA . LEU A 1 84 ? -3.061 1.984 -7.567 1.00 98.56 84 LEU A CA 1
ATOM 688 C C . LEU A 1 84 ? -2.131 1.991 -8.790 1.00 98.56 84 LEU A C 1
ATOM 690 O O . LEU A 1 84 ? -1.325 1.072 -8.964 1.00 98.56 84 LEU A O 1
ATOM 694 N N . PRO A 1 85 ? -2.236 3.000 -9.674 1.00 98.31 85 PRO A N 1
ATOM 695 C CA . PRO A 1 85 ? -1.302 3.131 -10.785 1.00 98.31 85 PRO A CA 1
ATOM 696 C C . PRO A 1 85 ? 0.110 3.448 -10.275 1.00 98.31 85 PRO A C 1
ATOM 698 O O . PRO A 1 85 ? 0.286 4.023 -9.192 1.00 98.31 85 PRO A O 1
ATOM 701 N N . ALA A 1 86 ? 1.119 3.112 -11.080 1.00 98.44 86 ALA A N 1
ATOM 702 C CA . ALA A 1 86 ? 2.510 3.465 -10.805 1.00 98.44 86 ALA A CA 1
ATOM 703 C C . ALA A 1 86 ? 2.662 4.971 -10.517 1.00 98.44 86 ALA A C 1
ATOM 705 O O . ALA A 1 86 ? 2.005 5.817 -11.126 1.00 98.44 86 ALA A O 1
ATOM 706 N N . GLY A 1 87 ? 3.528 5.308 -9.561 1.00 98.25 87 GLY A N 1
ATOM 707 C CA . GLY A 1 87 ? 3.748 6.679 -9.100 1.00 98.25 87 GLY A CA 1
ATOM 708 C C . GLY A 1 87 ? 2.711 7.229 -8.115 1.00 98.25 87 GLY A C 1
ATOM 709 O O . GLY A 1 87 ? 2.937 8.315 -7.582 1.00 98.25 87 GLY A O 1
ATOM 710 N N . SER A 1 88 ? 1.619 6.509 -7.829 1.00 98.25 88 SER A N 1
ATOM 711 C CA . SER A 1 88 ? 0.720 6.864 -6.722 1.00 98.25 88 SER A CA 1
ATOM 712 C C . SER A 1 88 ? 1.447 6.724 -5.381 1.00 98.25 88 SER A C 1
ATOM 714 O O . SER A 1 88 ? 2.063 5.692 -5.117 1.00 98.25 88 SER A O 1
ATOM 716 N N . ILE A 1 89 ? 1.386 7.750 -4.529 1.00 98.88 89 ILE A N 1
ATOM 717 C CA . ILE A 1 89 ? 1.937 7.676 -3.170 1.00 98.88 89 ILE A CA 1
ATOM 718 C C . ILE A 1 89 ? 0.873 7.039 -2.293 1.00 98.88 89 ILE A C 1
ATOM 720 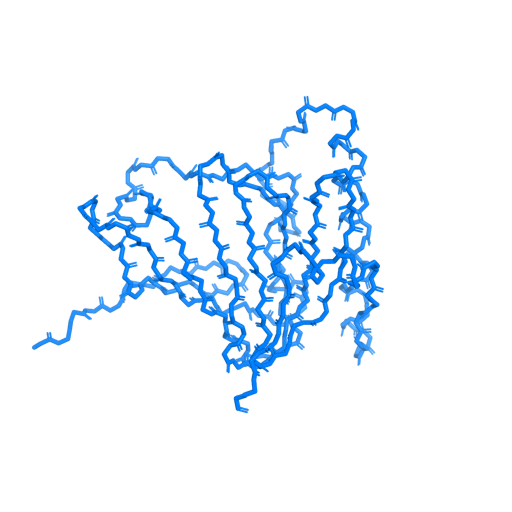O O . ILE A 1 89 ? -0.240 7.548 -2.221 1.00 98.88 89 ILE A O 1
ATOM 724 N N . HIS A 1 90 ? 1.183 5.940 -1.623 1.00 98.88 90 HIS A N 1
ATOM 725 C CA . HIS A 1 90 ? 0.186 5.199 -0.867 1.00 98.88 90 HIS A CA 1
ATOM 726 C C . HIS A 1 90 ? 0.770 4.545 0.385 1.00 98.88 90 HIS A C 1
ATOM 728 O O . HIS A 1 90 ? 1.982 4.351 0.534 1.00 98.88 90 HIS A O 1
ATOM 734 N N . ARG A 1 91 ? -0.127 4.228 1.318 1.00 98.88 91 ARG A N 1
ATOM 735 C CA . ARG A 1 91 ? 0.146 3.476 2.543 1.00 98.88 91 ARG A CA 1
ATOM 736 C C . ARG A 1 91 ? -1.109 2.731 2.975 1.00 98.88 91 ARG A C 1
ATOM 738 O O . ARG A 1 91 ? -2.205 3.280 2.912 1.00 98.88 91 ARG A O 1
ATOM 745 N N . LEU A 1 92 ? -0.905 1.516 3.474 1.00 98.88 92 LEU A N 1
ATOM 746 C CA . LEU A 1 92 ? -1.922 0.649 4.062 1.00 98.88 92 LEU A CA 1
ATOM 747 C C . LEU A 1 92 ? -1.629 0.438 5.555 1.00 98.88 92 LEU A C 1
ATOM 749 O O . LEU A 1 92 ? -0.467 0.330 5.956 1.00 98.88 92 LEU A O 1
ATOM 753 N N . MET A 1 93 ? -2.673 0.349 6.373 1.00 98.81 93 MET A N 1
ATOM 754 C CA . MET A 1 93 ? -2.599 -0.014 7.787 1.00 98.81 93 MET A CA 1
ATOM 755 C C . MET A 1 93 ? -3.719 -0.990 8.150 1.00 98.81 93 MET A C 1
ATOM 757 O O . MET A 1 93 ? -4.860 -0.798 7.734 1.00 98.81 93 MET A O 1
ATOM 761 N N . GLY A 1 94 ? -3.420 -2.003 8.964 1.00 98.69 94 GLY A N 1
ATOM 762 C CA . GLY A 1 94 ? -4.450 -2.884 9.512 1.00 98.69 94 GLY A CA 1
ATOM 763 C C . GLY A 1 94 ? -5.329 -2.201 10.558 1.00 98.69 94 GLY A C 1
ATOM 764 O O . GLY A 1 94 ? -4.821 -1.570 11.485 1.00 98.69 94 GLY A O 1
ATOM 765 N N . LEU A 1 95 ? -6.651 -2.344 10.440 1.00 98.75 95 LEU A N 1
ATOM 766 C CA . LEU A 1 95 ? -7.623 -1.945 11.470 1.00 98.75 95 LEU A CA 1
ATOM 767 C C . LEU A 1 95 ? -8.176 -3.143 12.259 1.00 98.75 95 LEU A C 1
ATOM 769 O O . LEU A 1 95 ? -8.710 -2.957 13.355 1.00 98.75 95 LEU A O 1
ATOM 773 N N . SER A 1 96 ? -8.010 -4.364 11.748 1.00 98.50 96 SER A N 1
ATOM 774 C CA . SER A 1 96 ? -8.342 -5.615 12.433 1.00 98.50 96 SER A CA 1
ATOM 775 C C . SER A 1 96 ? -7.154 -6.580 12.451 1.00 98.50 96 SER A C 1
ATOM 777 O O . SER A 1 96 ? -6.247 -6.476 11.628 1.00 98.50 96 SER A O 1
ATOM 779 N N . ASP A 1 97 ? -7.154 -7.515 13.402 1.00 97.25 97 ASP A N 1
ATOM 780 C CA . ASP A 1 97 ? -6.067 -8.493 13.582 1.00 97.25 97 ASP A CA 1
ATOM 781 C C . ASP A 1 97 ? -6.078 -9.615 12.530 1.00 97.25 97 ASP A C 1
ATOM 783 O O . ASP A 1 97 ? -5.098 -10.338 12.369 1.00 97.25 97 ASP A O 1
ATOM 787 N N . ASP A 1 98 ? -7.190 -9.773 11.813 1.00 98.12 98 ASP A N 1
ATOM 788 C CA . ASP A 1 98 ? -7.424 -10.825 10.825 1.00 98.12 98 ASP A CA 1
ATOM 789 C C . ASP A 1 98 ? -7.304 -10.343 9.369 1.00 98.12 98 ASP A C 1
ATOM 791 O O . ASP A 1 98 ? -7.677 -11.096 8.458 1.00 98.12 98 ASP A O 1
ATOM 795 N N . LEU A 1 99 ? -6.810 -9.114 9.156 1.00 98.69 99 LEU A N 1
ATOM 796 C CA . LEU A 1 99 ? -6.706 -8.477 7.845 1.00 98.69 99 LEU A CA 1
ATOM 797 C C . LEU A 1 99 ? -5.919 -9.342 6.851 1.00 98.69 99 LEU A C 1
ATOM 799 O O . LEU A 1 99 ? -4.773 -9.719 7.091 1.00 98.69 99 LEU A O 1
ATOM 803 N N . GLN A 1 100 ? -6.535 -9.586 5.695 1.00 98.62 100 GLN A N 1
ATOM 804 C CA . GLN A 1 100 ? -5.896 -10.145 4.509 1.00 98.62 100 GLN A CA 1
ATOM 805 C C . GLN A 1 100 ? -6.251 -9.305 3.287 1.00 98.62 100 GLN A C 1
ATOM 807 O O . GLN A 1 100 ? -7.428 -9.166 2.936 1.00 98.62 100 GLN A O 1
ATOM 812 N N . VAL A 1 101 ? -5.222 -8.789 2.619 1.00 98.81 101 VAL A N 1
ATOM 813 C CA . VAL A 1 101 ? -5.347 -8.049 1.360 1.00 98.81 101 VAL A CA 1
ATOM 814 C C . VAL A 1 101 ? -4.672 -8.841 0.256 1.00 98.81 101 VAL A C 1
ATOM 816 O O . VAL A 1 101 ? -3.502 -9.193 0.375 1.00 98.81 101 VAL A O 1
ATOM 819 N N . ILE A 1 102 ? -5.406 -9.126 -0.813 1.00 98.69 102 ILE A N 1
ATOM 820 C CA . ILE A 1 102 ? -4.836 -9.702 -2.028 1.00 98.69 102 ILE A CA 1
ATOM 821 C C . ILE A 1 102 ? -4.308 -8.541 -2.873 1.00 98.69 102 ILE A C 1
ATOM 823 O O . ILE A 1 102 ? -5.046 -7.590 -3.139 1.00 98.69 102 ILE A O 1
ATOM 827 N N . GLU A 1 103 ? -3.044 -8.626 -3.279 1.00 98.75 103 GLU A N 1
ATOM 828 C CA . GLU A 1 103 ? -2.351 -7.636 -4.104 1.00 98.75 103 GLU A CA 1
ATOM 829 C C . GLU A 1 103 ? -1.916 -8.261 -5.438 1.00 98.75 103 GLU A C 1
ATOM 831 O O . GLU A 1 103 ? -0.783 -8.740 -5.564 1.00 98.75 103 GLU A O 1
ATOM 836 N N . PRO A 1 104 ? -2.797 -8.316 -6.454 1.00 98.62 104 PRO A N 1
ATOM 837 C CA . PRO A 1 104 ? -2.354 -8.469 -7.829 1.00 98.62 104 PRO A CA 1
ATOM 838 C C . PRO A 1 104 ? -1.629 -7.202 -8.297 1.00 98.62 104 PRO A C 1
ATOM 840 O O . PRO A 1 104 ? -2.016 -6.074 -7.984 1.00 98.62 104 PRO A O 1
ATOM 843 N N . SER A 1 105 ? -0.585 -7.389 -9.092 1.00 98.75 105 SER A N 1
ATOM 844 C CA . SER A 1 105 ? 0.197 -6.302 -9.670 1.00 98.75 105 SER A CA 1
ATOM 845 C C . SER A 1 105 ? 0.797 -6.697 -11.014 1.00 98.75 105 SER A C 1
ATOM 847 O O . SER A 1 105 ? 0.918 -7.880 -11.347 1.00 98.75 105 SER A O 1
ATOM 849 N N . THR A 1 106 ? 1.212 -5.691 -11.784 1.00 98.62 106 THR A N 1
ATOM 850 C CA . THR A 1 106 ? 2.222 -5.888 -12.838 1.00 98.62 106 THR A CA 1
ATOM 851 C C . THR A 1 106 ? 3.473 -6.559 -12.245 1.00 98.62 106 THR A C 1
ATOM 853 O O . THR A 1 106 ? 3.675 -6.438 -11.037 1.00 98.62 106 THR A O 1
ATOM 856 N N . PRO A 1 107 ? 4.348 -7.198 -13.044 1.00 98.12 107 PRO A N 1
ATOM 857 C CA . PRO A 1 107 ? 5.485 -7.954 -12.517 1.00 98.12 107 PRO A CA 1
ATOM 858 C C . PRO A 1 107 ? 6.320 -7.198 -11.469 1.00 98.12 107 PRO A C 1
ATOM 860 O O . PRO A 1 107 ? 6.851 -6.117 -11.738 1.00 98.12 107 PRO A O 1
ATOM 863 N N . ASP A 1 108 ? 6.472 -7.791 -10.284 1.00 97.62 108 ASP A N 1
ATOM 864 C CA . ASP A 1 108 ? 7.424 -7.371 -9.254 1.00 97.62 108 ASP A CA 1
ATOM 865 C C . ASP A 1 108 ? 8.713 -8.187 -9.417 1.00 97.62 108 ASP A C 1
ATOM 867 O O . ASP A 1 108 ? 8.837 -9.312 -8.930 1.00 97.62 108 ASP A O 1
ATOM 871 N N . ALA A 1 109 ? 9.695 -7.606 -10.109 1.00 96.56 109 ALA A N 1
ATOM 872 C CA . ALA A 1 109 ? 10.968 -8.272 -10.376 1.00 96.56 109 ALA A CA 1
ATOM 873 C C . ALA A 1 109 ? 11.730 -8.656 -9.096 1.00 96.56 109 ALA A C 1
ATOM 875 O O . ALA A 1 109 ? 12.452 -9.647 -9.100 1.00 96.56 109 ALA A O 1
ATOM 876 N N . HIS A 1 110 ? 11.554 -7.917 -7.993 1.00 95.81 110 HIS A N 1
ATOM 877 C CA . HIS A 1 110 ? 12.182 -8.268 -6.719 1.00 95.81 110 HIS A CA 1
ATOM 878 C C . HIS A 1 110 ? 11.470 -9.440 -6.030 1.00 95.81 110 HIS A C 1
ATOM 880 O O . HIS A 1 110 ? 12.096 -10.198 -5.290 1.00 95.81 110 HIS A O 1
ATOM 886 N N . ALA A 1 111 ? 10.159 -9.592 -6.235 1.00 94.44 111 ALA A N 1
ATOM 887 C CA . ALA A 1 111 ? 9.441 -10.778 -5.775 1.00 94.44 111 ALA A CA 1
ATOM 888 C C . ALA A 1 111 ? 9.946 -12.043 -6.490 1.00 94.44 111 ALA A C 1
ATOM 890 O O . ALA A 1 111 ? 10.144 -13.056 -5.824 1.00 94.44 111 ALA A O 1
ATOM 891 N N . ALA A 1 112 ? 10.210 -11.951 -7.798 1.00 94.94 112 ALA A N 1
ATOM 892 C CA . ALA A 1 112 ? 10.742 -13.044 -8.611 1.00 94.94 112 ALA A CA 1
ATOM 893 C C . ALA A 1 112 ? 12.234 -13.338 -8.365 1.00 94.94 112 ALA A C 1
ATOM 895 O O . ALA A 1 112 ? 12.650 -14.492 -8.365 1.00 94.94 112 ALA A O 1
ATOM 896 N N . ASP A 1 113 ? 13.046 -12.303 -8.148 1.00 94.75 113 ASP A N 1
ATOM 897 C CA . ASP A 1 113 ? 14.481 -12.423 -7.904 1.00 94.75 113 ASP A CA 1
ATOM 898 C C . ASP A 1 113 ? 14.927 -11.410 -6.842 1.00 94.75 113 ASP A C 1
ATOM 900 O O . ASP A 1 113 ? 15.017 -10.202 -7.075 1.00 94.75 113 ASP A O 1
ATOM 904 N N . LYS A 1 114 ? 15.260 -11.916 -5.650 1.00 92.50 114 LYS A N 1
ATOM 905 C CA . LYS A 1 114 ? 15.661 -11.085 -4.505 1.00 92.50 114 LYS A CA 1
ATOM 906 C C . LYS A 1 114 ? 16.988 -10.347 -4.715 1.00 92.50 114 LYS A C 1
ATOM 908 O O . LYS A 1 114 ? 17.277 -9.435 -3.939 1.00 92.50 114 LYS A O 1
ATOM 913 N N . SER A 1 115 ? 17.777 -10.700 -5.735 1.00 95.38 115 SER A N 1
ATOM 914 C CA . SER A 1 115 ? 18.985 -9.959 -6.121 1.00 95.38 115 SER A CA 1
ATOM 915 C C . SER A 1 115 ? 18.667 -8.642 -6.846 1.00 95.38 115 SER A C 1
ATOM 917 O O . SER A 1 115 ? 19.477 -7.712 -6.831 1.00 95.38 115 SER A O 1
ATOM 919 N N . VAL A 1 116 ? 17.467 -8.517 -7.425 1.00 96.69 116 VAL A N 1
ATOM 920 C CA . VAL A 1 116 ? 17.003 -7.300 -8.099 1.00 96.69 116 VAL A CA 1
ATOM 921 C C . VAL A 1 116 ? 16.614 -6.249 -7.062 1.00 96.69 116 VAL A C 1
ATOM 923 O O . VAL A 1 116 ? 15.978 -6.543 -6.054 1.00 96.69 116 VAL A O 1
ATOM 926 N N . LYS A 1 117 ? 16.965 -4.980 -7.289 1.00 96.00 117 LYS A N 1
ATOM 927 C CA . LYS A 1 117 ? 16.556 -3.880 -6.403 1.00 96.00 117 LYS A CA 1
ATOM 928 C C . LYS A 1 117 ? 15.030 -3.711 -6.417 1.00 96.00 117 LYS A C 1
ATOM 930 O O . LYS A 1 117 ? 14.413 -3.721 -7.477 1.00 96.00 117 LYS A O 1
ATOM 935 N N . LYS A 1 118 ? 14.432 -3.476 -5.243 1.00 96.06 118 LYS A N 1
ATOM 936 C CA . LYS A 1 118 ? 12.997 -3.166 -5.116 1.00 96.06 118 LYS A CA 1
ATOM 937 C C . LYS A 1 118 ? 12.607 -1.939 -5.942 1.00 96.06 118 LYS A C 1
ATOM 939 O O . LYS A 1 118 ? 13.261 -0.900 -5.842 1.00 96.06 118 LYS A O 1
ATOM 944 N N . ASP A 1 119 ? 11.483 -2.033 -6.647 1.00 97.44 119 ASP A N 1
ATOM 945 C CA . ASP A 1 119 ? 10.821 -0.903 -7.308 1.00 97.44 119 ASP A CA 1
ATOM 946 C C . ASP A 1 119 ? 10.016 -0.068 -6.298 1.00 97.44 119 ASP A C 1
ATOM 948 O O . ASP A 1 119 ? 8.804 0.056 -6.403 1.00 97.44 119 ASP A O 1
ATOM 952 N N . VAL A 1 120 ? 10.659 0.421 -5.239 1.00 97.50 120 VAL A N 1
ATOM 953 C CA . VAL A 1 120 ? 9.998 1.151 -4.148 1.00 97.50 120 VAL A CA 1
ATOM 954 C C . VAL A 1 120 ? 10.797 2.397 -3.812 1.00 97.50 120 VAL A C 1
ATOM 956 O O . VAL A 1 120 ? 11.972 2.298 -3.450 1.00 97.50 120 VAL A O 1
ATOM 959 N N . VAL A 1 121 ? 10.128 3.547 -3.821 1.00 98.38 121 VAL A N 1
ATOM 960 C CA . VAL A 1 121 ? 10.616 4.779 -3.198 1.00 98.38 121 VAL A CA 1
ATOM 961 C C . VAL A 1 121 ? 9.863 4.982 -1.901 1.00 98.38 121 VAL A C 1
ATOM 963 O O . VAL A 1 121 ? 8.646 5.145 -1.891 1.00 98.38 121 VAL A O 1
ATOM 966 N N . ARG A 1 122 ? 10.593 4.945 -0.789 1.00 98.50 122 ARG A N 1
ATOM 967 C CA . ARG A 1 122 ? 10.024 5.102 0.546 1.00 98.50 122 ARG A CA 1
ATOM 968 C C . ARG A 1 122 ? 10.121 6.556 0.968 1.00 98.50 122 ARG A C 1
ATOM 970 O O . ARG A 1 122 ? 11.228 7.047 1.097 1.00 98.50 122 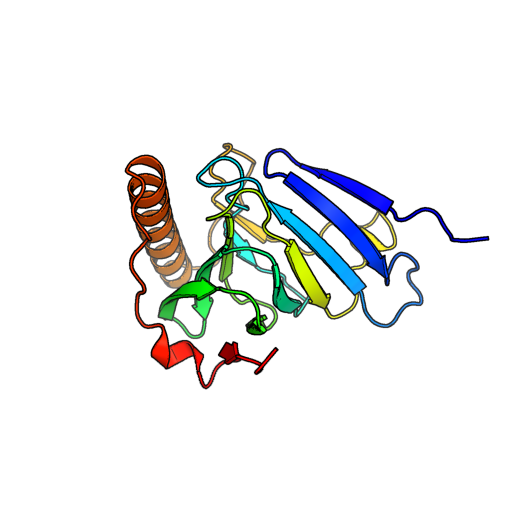ARG A O 1
ATOM 977 N N . LEU A 1 123 ? 8.995 7.199 1.239 1.00 98.69 123 LEU A N 1
ATOM 978 C CA . LEU A 1 123 ? 8.939 8.615 1.619 1.00 98.69 123 LEU A CA 1
ATOM 979 C C . LEU A 1 123 ? 8.786 8.805 3.131 1.00 98.69 123 LEU A C 1
ATOM 981 O O . LEU A 1 123 ? 9.214 9.810 3.680 1.00 98.69 123 LEU A O 1
ATOM 985 N N . HIS A 1 124 ? 8.193 7.830 3.826 1.00 98.69 124 HIS A N 1
ATOM 986 C CA . HIS A 1 124 ? 8.098 7.851 5.285 1.00 98.69 124 HIS A CA 1
ATOM 987 C C . HIS A 1 124 ? 7.906 6.444 5.865 1.00 98.69 124 HIS A C 1
ATOM 989 O O . HIS A 1 124 ? 7.235 5.588 5.280 1.00 98.69 124 HIS A O 1
ATOM 995 N N . CYS A 1 125 ? 8.431 6.192 7.065 1.00 98.38 125 CYS A N 1
ATOM 996 C CA . CYS A 1 125 ? 8.262 4.929 7.775 1.00 98.38 125 CYS A CA 1
ATOM 997 C C . CYS A 1 125 ? 8.040 5.145 9.270 1.00 98.38 125 CYS A C 1
ATOM 999 O O . CYS A 1 125 ? 8.917 5.669 9.948 1.00 98.38 125 CYS A O 1
ATOM 1001 N N . VAL A 1 126 ? 6.937 4.616 9.807 1.00 98.25 126 VAL A N 1
ATOM 1002 C CA . VAL A 1 126 ? 6.640 4.690 11.250 1.00 98.25 126 VAL A CA 1
ATOM 1003 C C . VAL A 1 126 ? 7.632 3.909 12.123 1.00 98.25 126 VAL A C 1
ATOM 1005 O O . VAL A 1 126 ? 7.662 4.099 13.332 1.00 98.25 126 VAL A O 1
ATOM 1008 N N . PHE A 1 127 ? 8.444 3.039 11.514 1.00 97.25 127 PHE A N 1
ATOM 1009 C CA . PHE A 1 127 ? 9.510 2.278 12.174 1.00 97.25 127 PHE A CA 1
ATOM 1010 C C . PHE A 1 127 ? 10.902 2.909 11.997 1.00 97.25 127 PHE A C 1
ATOM 1012 O O . PHE A 1 127 ? 11.899 2.258 12.292 1.00 97.25 127 PHE A O 1
ATOM 1019 N N . GLY A 1 128 ? 11.003 4.121 11.438 1.00 95.69 128 GLY A N 1
ATOM 1020 C CA . GLY A 1 128 ? 12.286 4.820 11.278 1.00 95.69 128 GLY A CA 1
ATOM 1021 C C . GLY A 1 128 ? 13.233 4.213 10.234 1.00 95.69 128 GLY A C 1
ATOM 1022 O O . GLY A 1 128 ? 14.442 4.403 10.314 1.00 95.69 128 GLY A O 1
ATOM 1023 N N . ARG A 1 129 ? 12.710 3.463 9.254 1.00 95.62 129 ARG A N 1
ATOM 1024 C CA . ARG A 1 129 ? 13.520 2.969 8.122 1.00 95.62 129 ARG A CA 1
ATOM 1025 C C . ARG A 1 129 ? 13.985 4.132 7.246 1.00 95.62 129 ARG A C 1
ATOM 1027 O O . ARG A 1 129 ? 13.251 5.103 7.089 1.00 95.62 129 ARG A O 1
ATOM 1034 N N . GLU A 1 130 ? 15.130 3.956 6.591 1.00 96.94 130 GLU A N 1
ATOM 1035 C CA . GLU A 1 130 ? 15.662 4.898 5.600 1.00 96.94 130 GLU A CA 1
ATOM 1036 C C . GLU A 1 130 ? 14.613 5.260 4.536 1.00 96.94 130 GLU A C 1
ATOM 1038 O O . GLU A 1 130 ? 13.930 4.380 3.986 1.00 96.94 130 GLU A O 1
ATOM 1043 N N . CYS A 1 131 ? 14.491 6.561 4.275 1.00 98.00 131 CYS A N 1
ATOM 1044 C CA . CYS A 1 131 ? 13.556 7.159 3.332 1.00 98.00 131 CYS A CA 1
ATOM 1045 C C . CYS A 1 131 ? 14.322 8.009 2.313 1.00 98.00 131 CYS A C 1
ATOM 1047 O O . CYS A 1 131 ? 15.399 8.523 2.595 1.00 98.00 131 CYS A O 1
ATOM 1049 N N . SER A 1 132 ? 13.759 8.122 1.119 1.00 98.12 132 SER A N 1
ATOM 1050 C CA . SER A 1 132 ? 14.200 9.026 0.068 1.00 98.12 132 SER A CA 1
ATOM 1051 C C . SER A 1 132 ? 13.538 10.388 0.239 1.00 98.12 132 SER A C 1
ATOM 1053 O O . SER A 1 132 ? 12.413 10.476 0.734 1.00 98.12 132 SER A O 1
ATOM 1055 N N . GLU A 1 133 ? 14.220 11.428 -0.226 1.00 97.50 133 GLU A N 1
ATOM 1056 C CA . GLU A 1 133 ? 13.656 12.774 -0.282 1.00 97.50 133 GLU A CA 1
ATOM 1057 C C . GLU A 1 133 ? 12.524 12.870 -1.322 1.00 97.50 133 GLU A C 1
ATOM 1059 O O . GLU A 1 133 ? 12.583 12.189 -2.357 1.00 97.50 133 GLU A O 1
ATOM 1064 N N . PRO A 1 134 ? 11.509 13.720 -1.082 1.00 97.62 134 PRO A N 1
ATOM 1065 C CA . PRO A 1 134 ? 10.504 14.059 -2.080 1.00 97.62 134 PRO A CA 1
ATOM 1066 C C . PRO A 1 134 ? 11.111 14.619 -3.375 1.00 97.62 134 PRO A C 1
ATOM 1068 O O . PRO A 1 134 ? 12.115 15.328 -3.364 1.00 97.62 134 PRO A O 1
ATOM 1071 N N . ARG A 1 135 ? 10.457 14.349 -4.508 1.00 95.38 135 ARG A N 1
ATOM 1072 C CA . ARG A 1 135 ? 10.873 14.797 -5.850 1.00 95.38 135 ARG A CA 1
ATOM 1073 C C . ARG A 1 13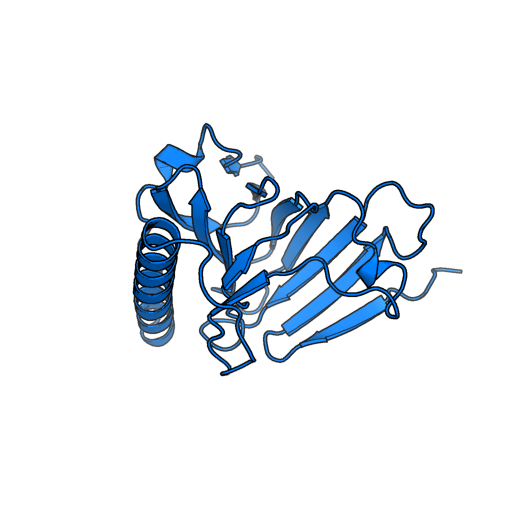5 ? 10.722 16.304 -6.076 1.00 95.38 135 ARG A C 1
ATOM 1075 O O . ARG A 1 135 ? 11.400 16.851 -6.943 1.00 95.38 135 ARG A O 1
ATOM 1082 N N . SER A 1 136 ? 9.805 16.949 -5.359 1.00 98.00 136 SER A N 1
ATOM 1083 C CA . SER A 1 136 ? 9.504 18.379 -5.468 1.00 98.00 136 SER A CA 1
ATOM 1084 C C . SER A 1 136 ? 8.860 18.906 -4.183 1.00 98.00 136 SER A C 1
ATOM 1086 O O . SER A 1 136 ? 8.487 18.126 -3.301 1.00 98.00 136 SER A O 1
ATOM 1088 N N . GLU A 1 137 ? 8.696 20.226 -4.081 1.00 98.12 137 GLU A N 1
ATOM 1089 C CA . GLU A 1 137 ? 7.988 20.860 -2.962 1.00 98.12 137 GLU A CA 1
ATOM 1090 C C . GLU A 1 137 ? 6.508 20.454 -2.917 1.00 98.12 137 GLU A C 1
ATOM 1092 O O . GLU A 1 137 ? 5.954 20.225 -1.840 1.00 98.12 137 GLU A O 1
ATOM 1097 N N . GLU A 1 138 ? 5.873 20.286 -4.080 1.00 98.12 138 GLU A N 1
ATOM 1098 C CA . GLU A 1 138 ? 4.495 19.804 -4.172 1.00 98.12 138 GLU A CA 1
ATOM 1099 C C . GLU A 1 138 ? 4.378 18.373 -3.640 1.00 98.12 138 GLU A C 1
ATOM 1101 O O . GLU A 1 138 ? 3.470 18.076 -2.864 1.00 98.12 138 GLU A O 1
ATOM 1106 N N . GLU A 1 139 ? 5.315 17.485 -3.994 1.00 98.31 139 GLU A N 1
ATOM 1107 C CA . GLU A 1 139 ? 5.347 16.139 -3.418 1.00 98.31 139 GLU A CA 1
ATOM 1108 C C . GLU A 1 139 ? 5.599 16.179 -1.910 1.00 98.31 139 GLU A C 1
ATOM 1110 O O . GLU A 1 139 ? 4.932 15.462 -1.164 1.00 98.31 139 GLU A O 1
ATOM 1115 N N . ALA A 1 140 ? 6.513 17.033 -1.444 1.00 98.62 140 ALA A N 1
ATOM 1116 C CA . ALA A 1 140 ? 6.789 17.186 -0.020 1.00 98.62 140 ALA A CA 1
ATOM 1117 C C . ALA A 1 140 ? 5.529 17.603 0.759 1.00 98.62 140 ALA A C 1
ATOM 1119 O O . ALA A 1 140 ? 5.265 17.066 1.839 1.00 98.62 140 ALA A O 1
ATOM 1120 N N . ALA A 1 141 ? 4.706 18.493 0.195 1.00 98.69 141 ALA A N 1
ATOM 1121 C CA . ALA A 1 141 ? 3.426 18.882 0.780 1.00 98.69 141 ALA A CA 1
ATOM 1122 C C . ALA A 1 141 ? 2.438 17.703 0.851 1.00 98.69 141 ALA A C 1
ATOM 1124 O O . ALA A 1 141 ? 1.832 17.475 1.901 1.00 98.69 141 ALA A O 1
ATOM 1125 N N . LEU A 1 142 ? 2.322 16.903 -0.217 1.00 98.75 142 LEU A N 1
ATOM 1126 C CA . LEU A 1 142 ? 1.474 15.701 -0.223 1.00 98.75 142 LEU A CA 1
ATOM 1127 C C . LEU A 1 142 ? 1.938 14.672 0.811 1.00 98.75 142 LEU A C 1
ATOM 1129 O O . LEU A 1 142 ? 1.117 14.115 1.544 1.00 98.75 142 LEU A O 1
ATOM 1133 N N . VAL A 1 143 ? 3.249 14.431 0.891 1.00 98.81 143 VAL A N 1
ATOM 1134 C CA . VAL A 1 143 ? 3.860 13.522 1.868 1.00 98.81 143 VAL A CA 1
ATOM 1135 C C . VAL A 1 143 ? 3.544 13.982 3.281 1.00 98.81 143 VAL A C 1
ATOM 1137 O O . VAL A 1 143 ? 3.089 13.171 4.086 1.00 98.81 143 VAL A O 1
ATOM 1140 N N . LYS A 1 144 ? 3.707 15.276 3.573 1.00 98.81 144 LYS A N 1
ATOM 1141 C CA . LYS A 1 144 ? 3.380 15.849 4.881 1.00 98.81 144 LYS A CA 1
ATOM 1142 C C . LYS A 1 144 ? 1.925 15.571 5.267 1.00 98.81 144 LYS A C 1
ATOM 1144 O O . LYS A 1 144 ? 1.687 15.015 6.336 1.00 98.81 144 LYS A O 1
ATOM 1149 N N . THR A 1 145 ? 0.970 15.854 4.383 1.00 98.88 145 THR A N 1
ATOM 1150 C CA . THR A 1 145 ? -0.452 15.575 4.642 1.00 98.88 145 THR A CA 1
ATOM 1151 C C . THR A 1 145 ? -0.726 14.076 4.818 1.00 98.88 145 THR A C 1
ATOM 1153 O O . THR A 1 145 ? -1.488 13.686 5.699 1.00 98.88 145 THR A O 1
ATOM 1156 N N . CYS A 1 146 ? -0.069 13.203 4.045 1.00 98.88 146 CYS A N 1
ATOM 1157 C CA . CYS A 1 146 ? -0.195 11.753 4.234 1.00 98.88 146 CYS A CA 1
ATOM 1158 C C . CYS A 1 146 ? 0.308 11.295 5.611 1.00 98.88 146 CYS A C 1
ATOM 1160 O O . CYS A 1 146 ? -0.264 10.380 6.211 1.00 98.88 146 CYS A O 1
ATOM 1162 N N . ILE A 1 147 ? 1.391 11.902 6.107 1.00 98.81 147 ILE A N 1
ATOM 1163 C CA . ILE A 1 147 ? 1.938 11.629 7.439 1.00 98.81 147 ILE A CA 1
ATOM 1164 C C . ILE A 1 147 ? 0.956 12.103 8.512 1.00 98.81 147 ILE A C 1
ATOM 1166 O O . ILE A 1 147 ? 0.622 11.312 9.388 1.00 98.81 147 ILE A O 1
ATOM 1170 N N . GLU A 1 148 ? 0.441 13.330 8.404 1.00 98.81 148 GLU A N 1
ATOM 1171 C CA . GLU A 1 148 ? -0.552 13.892 9.333 1.00 98.81 148 GLU A CA 1
ATOM 1172 C C . GLU A 1 148 ? -1.791 12.990 9.446 1.00 98.81 148 GLU A C 1
ATOM 1174 O O . GLU A 1 148 ? -2.148 12.569 10.547 1.00 98.81 148 GLU A O 1
ATOM 1179 N N . TYR A 1 149 ? -2.377 12.586 8.312 1.00 98.81 149 TYR A N 1
ATOM 1180 C CA . TYR A 1 149 ? -3.514 11.660 8.299 1.00 98.81 149 TYR A CA 1
ATOM 1181 C C . TYR A 1 149 ? -3.164 10.269 8.832 1.00 98.81 149 TYR A C 1
ATOM 1183 O O . TYR A 1 149 ? -4.008 9.613 9.440 1.00 98.81 149 TYR A O 1
ATOM 1191 N N . THR A 1 150 ? -1.926 9.800 8.636 1.00 98.81 150 THR A N 1
ATOM 1192 C CA . THR A 1 150 ? -1.497 8.528 9.233 1.00 98.81 150 THR A CA 1
ATOM 1193 C C . THR A 1 150 ? -1.472 8.616 10.756 1.00 98.81 150 THR A C 1
ATOM 1195 O O . THR A 1 150 ? -1.952 7.706 11.427 1.00 98.81 150 THR A O 1
ATOM 1198 N N . GLU A 1 151 ? -0.897 9.680 11.309 1.00 98.75 151 GLU A N 1
ATOM 1199 C CA . GLU A 1 151 ? -0.769 9.851 12.758 1.00 98.75 151 GLU A CA 1
ATOM 1200 C C . GLU A 1 151 ? -2.142 10.044 13.423 1.00 98.75 151 GLU A C 1
ATOM 1202 O O . GLU A 1 151 ? -2.408 9.452 14.472 1.00 98.75 151 GLU A O 1
ATOM 1207 N N . GLU A 1 152 ? -3.062 10.762 12.768 1.00 98.75 152 GLU A N 1
ATOM 1208 C CA . GLU A 1 152 ? -4.467 10.834 13.184 1.00 98.75 152 GLU A CA 1
ATOM 1209 C C . GLU A 1 152 ? -5.131 9.448 13.197 1.00 98.75 152 GLU A C 1
ATOM 1211 O O . GLU A 1 152 ? -5.727 9.054 14.206 1.00 98.75 152 GLU A O 1
ATOM 1216 N N . ALA A 1 153 ? -4.984 8.681 12.110 1.00 98.81 153 ALA A N 1
ATOM 1217 C CA . ALA A 1 153 ? -5.560 7.345 11.996 1.00 98.81 153 ALA A CA 1
ATOM 1218 C C . ALA A 1 153 ? -5.013 6.385 13.059 1.00 98.81 153 ALA A C 1
ATOM 1220 O O . ALA A 1 153 ? -5.786 5.665 13.693 1.00 98.81 153 ALA A O 1
ATOM 1221 N N . ILE A 1 154 ? -3.700 6.404 13.305 1.00 98.69 154 ILE A N 1
ATOM 1222 C CA . ILE A 1 154 ? -3.072 5.616 14.371 1.00 98.69 154 ILE A CA 1
ATOM 1223 C C . ILE A 1 154 ? -3.667 5.990 15.731 1.00 98.69 154 ILE A C 1
ATOM 1225 O O . ILE A 1 154 ? -4.102 5.101 16.463 1.00 98.69 154 ILE A O 1
ATOM 1229 N N . GLY A 1 155 ? -3.757 7.286 16.042 1.00 98.69 155 GLY A N 1
ATOM 1230 C CA . GLY A 1 155 ? -4.330 7.746 17.304 1.00 98.69 155 GLY A CA 1
ATOM 1231 C C . GLY A 1 155 ? -5.791 7.319 17.482 1.00 98.69 155 GLY A C 1
ATOM 1232 O O . GLY A 1 155 ? -6.204 6.981 18.592 1.00 98.69 155 GLY A O 1
ATOM 1233 N N . CYS A 1 156 ? -6.588 7.301 16.409 1.00 98.62 156 CYS A N 1
ATOM 1234 C CA . CYS A 1 156 ? -7.954 6.775 16.454 1.00 98.62 156 CYS A CA 1
ATOM 1235 C C . CYS A 1 156 ? -7.974 5.286 16.806 1.00 98.62 156 CYS A C 1
ATOM 1237 O O . CYS A 1 156 ? -8.684 4.908 17.738 1.00 98.62 156 CYS A O 1
ATOM 1239 N N . VAL A 1 157 ? -7.145 4.468 16.151 1.00 97.94 157 VAL A N 1
ATOM 1240 C CA . VAL A 1 157 ? -7.064 3.023 16.428 1.00 97.94 157 VAL A CA 1
ATOM 1241 C C . VAL A 1 157 ? -6.622 2.744 17.864 1.00 97.94 157 VAL A C 1
ATOM 1243 O O . VAL A 1 157 ? -7.197 1.876 18.518 1.00 97.94 157 VAL A O 1
ATOM 1246 N N . GLU A 1 158 ? -5.651 3.498 18.383 1.00 97.88 158 GLU A N 1
ATOM 1247 C CA . GLU A 1 158 ? -5.181 3.387 19.773 1.00 97.88 158 GLU A CA 1
ATOM 1248 C C . GLU A 1 158 ? -6.282 3.714 20.793 1.00 97.88 158 GLU A C 1
ATOM 1250 O O . GLU A 1 158 ? -6.335 3.115 21.866 1.00 97.88 158 GLU A O 1
ATOM 1255 N N . ARG A 1 159 ? -7.207 4.616 20.442 1.00 98.19 159 ARG A N 1
ATOM 1256 C CA . ARG A 1 159 ? -8.402 4.937 21.241 1.00 98.19 159 ARG A CA 1
ATOM 1257 C C . ARG A 1 159 ? -9.580 3.983 21.002 1.00 98.19 159 ARG A C 1
ATOM 1259 O O . ARG A 1 159 ? -10.632 4.177 21.601 1.00 98.19 159 ARG A O 1
ATOM 1266 N N . GLY A 1 160 ? -9.426 2.977 20.139 1.00 96.88 160 GLY A N 1
ATOM 1267 C CA . GLY A 1 160 ? -10.494 2.041 19.777 1.00 96.88 160 GLY A CA 1
ATOM 1268 C C . GLY A 1 160 ? -11.531 2.606 18.799 1.00 96.88 160 GLY A C 1
ATOM 1269 O O . GLY A 1 160 ? -12.605 2.027 18.661 1.00 96.88 160 GLY A O 1
ATOM 1270 N N . ASN A 1 161 ? -11.216 3.708 18.118 1.00 97.81 161 ASN A N 1
ATOM 1271 C CA . ASN A 1 161 ? -12.095 4.371 17.160 1.00 97.81 161 ASN A CA 1
ATOM 1272 C C . ASN A 1 161 ? -11.693 4.062 15.714 1.00 97.81 161 ASN A C 1
ATOM 1274 O O . ASN A 1 161 ? -10.520 3.842 15.403 1.00 97.81 161 ASN A O 1
ATOM 1278 N N . GLU A 1 162 ? -12.669 4.111 14.811 1.00 97.25 162 GLU A N 1
ATOM 1279 C CA . GLU A 1 162 ? -12.407 4.066 13.374 1.00 97.25 162 GLU A CA 1
ATOM 1280 C C . GLU A 1 162 ? -11.787 5.402 12.903 1.00 97.25 162 GLU A C 1
ATOM 1282 O O . GLU A 1 162 ? -12.255 6.467 13.320 1.00 97.25 162 GLU A O 1
ATOM 1287 N N . PRO A 1 163 ? -10.723 5.384 12.077 1.00 98.19 163 PRO A N 1
ATOM 1288 C CA . PRO A 1 163 ? -10.149 6.601 11.504 1.00 98.19 163 PRO A CA 1
ATOM 1289 C C . PRO A 1 163 ? -11.114 7.354 10.576 1.00 98.19 163 PRO A C 1
ATOM 1291 O O . PRO A 1 163 ? -11.926 6.719 9.903 1.00 98.19 163 PRO A O 1
ATOM 1294 N N . PRO A 1 164 ? -10.980 8.686 10.451 1.00 96.88 164 PRO A N 1
ATOM 1295 C CA . PRO A 1 164 ? -11.753 9.455 9.484 1.00 96.88 164 PRO A CA 1
ATOM 1296 C C . PRO A 1 164 ? -11.341 9.167 8.031 1.00 96.88 164 PRO A C 1
ATOM 1298 O O . PRO A 1 164 ? -10.200 8.800 7.718 1.00 96.88 164 PRO A O 1
ATOM 1301 N N . GLU A 1 165 ? -12.296 9.388 7.127 1.00 97.88 165 GLU A N 1
ATOM 1302 C CA . GLU A 1 165 ? -12.106 9.319 5.680 1.00 97.88 165 GLU A CA 1
ATOM 1303 C C . GLU A 1 165 ? -12.081 10.728 5.076 1.00 97.88 165 GLU A C 1
ATOM 1305 O O . GLU A 1 165 ? -13.027 11.504 5.219 1.00 97.88 165 GLU A O 1
ATOM 1310 N N . HIS A 1 166 ? -11.016 11.058 4.355 1.00 98.25 166 HIS A N 1
ATOM 1311 C CA . HIS A 1 166 ? -10.840 12.337 3.681 1.00 98.25 166 HIS A CA 1
ATOM 1312 C C . HIS A 1 166 ? -10.974 12.131 2.180 1.00 98.25 166 HIS A C 1
ATOM 1314 O O . HIS A 1 166 ? -10.274 11.307 1.596 1.00 98.25 166 HIS A O 1
ATOM 1320 N N . ASN A 1 167 ? -11.843 12.906 1.530 1.00 96.94 167 ASN A N 1
ATOM 1321 C CA . ASN A 1 167 ? -12.003 12.896 0.073 1.00 96.94 167 ASN A CA 1
ATOM 1322 C C . ASN A 1 167 ? -12.297 11.509 -0.544 1.00 96.94 167 ASN A C 1
ATOM 1324 O O . ASN A 1 167 ? -12.047 11.326 -1.734 1.00 96.94 167 ASN A O 1
ATOM 1328 N N . ARG A 1 168 ? -12.835 10.539 0.213 1.00 95.75 168 ARG A N 1
ATOM 1329 C CA . ARG A 1 168 ? -13.028 9.154 -0.263 1.00 95.75 168 ARG A CA 1
ATOM 1330 C C . ARG A 1 168 ? -13.741 9.071 -1.607 1.00 95.75 168 ARG A C 1
ATOM 1332 O O . ARG A 1 168 ? -13.296 8.348 -2.489 1.00 95.75 168 ARG A O 1
ATOM 1339 N N . GLU A 1 169 ? -14.829 9.816 -1.776 1.00 96.25 169 GLU A N 1
ATOM 1340 C CA . GLU A 1 169 ? -15.651 9.762 -2.992 1.00 96.25 169 GLU A CA 1
ATOM 1341 C C . GLU A 1 169 ? -14.872 10.142 -4.256 1.00 96.25 169 GLU A C 1
ATOM 1343 O O . GLU A 1 169 ? -15.171 9.649 -5.342 1.00 96.25 169 GLU A O 1
ATOM 1348 N N . TRP A 1 170 ? -13.823 10.959 -4.121 1.00 97.31 170 TRP A N 1
ATOM 1349 C CA . TRP A 1 170 ? -12.957 11.334 -5.237 1.00 97.31 170 TRP A CA 1
ATOM 1350 C C . TRP A 1 170 ? -12.183 10.134 -5.811 1.00 97.31 170 TRP A C 1
ATOM 1352 O O . TRP A 1 170 ? -11.854 10.131 -7.003 1.00 97.31 170 TRP A O 1
ATOM 1362 N N . LEU A 1 171 ? -11.945 9.094 -4.999 1.00 96.94 171 LEU A N 1
ATOM 1363 C CA . LEU A 1 171 ? -11.308 7.850 -5.432 1.00 96.94 171 LEU A CA 1
ATOM 1364 C C . LEU A 1 171 ? -12.242 6.949 -6.258 1.00 96.94 171 LEU A C 1
ATOM 1366 O O . LEU A 1 171 ? -11.743 6.079 -6.973 1.00 96.94 171 LEU A O 1
ATOM 1370 N N . ASN A 1 172 ? -13.568 7.142 -6.216 1.00 95.19 172 ASN A N 1
ATOM 1371 C CA . ASN A 1 172 ? -14.528 6.263 -6.905 1.00 95.19 172 ASN A CA 1
ATOM 1372 C C . ASN A 1 172 ? -14.307 6.232 -8.426 1.00 95.19 172 ASN A C 1
ATOM 1374 O O . ASN A 1 172 ? -14.468 5.200 -9.069 1.00 95.19 172 ASN A O 1
ATOM 1378 N N . SER A 1 173 ? -13.875 7.350 -9.015 1.00 94.25 173 SER A N 1
ATOM 1379 C CA . SER A 1 173 ? -13.506 7.420 -10.435 1.00 94.25 173 SER A CA 1
ATOM 1380 C C . SER A 1 173 ? -12.015 7.147 -10.691 1.00 94.25 173 SER A C 1
ATOM 1382 O O . SER A 1 173 ? -11.522 7.429 -11.779 1.00 94.25 173 SER A O 1
ATOM 1384 N N . ARG A 1 174 ? -11.277 6.666 -9.680 1.00 96.94 174 ARG A N 1
ATOM 1385 C CA . ARG A 1 174 ? -9.813 6.458 -9.665 1.00 96.94 174 ARG A CA 1
ATOM 1386 C C . ARG A 1 174 ? -9.450 5.113 -9.038 1.00 96.94 174 ARG A C 1
ATOM 1388 O O . ARG A 1 174 ? -8.521 4.993 -8.245 1.00 96.94 174 ARG A O 1
ATOM 1395 N N . GLY A 1 175 ? -10.224 4.091 -9.393 1.00 95.00 175 GLY A N 1
ATOM 1396 C CA . GLY A 1 175 ? -9.935 2.711 -9.019 1.00 95.00 175 GLY A CA 1
ATOM 1397 C C . GLY A 1 175 ? -10.494 2.261 -7.672 1.00 95.00 175 GLY A C 1
ATOM 1398 O O . GLY A 1 175 ? -10.198 1.136 -7.280 1.00 95.00 175 GLY A O 1
ATOM 1399 N N . ALA A 1 176 ? -11.287 3.080 -6.973 1.00 98.12 176 ALA A N 1
ATOM 1400 C CA . ALA A 1 176 ? -12.028 2.634 -5.796 1.00 98.12 176 ALA A CA 1
ATOM 1401 C C . ALA A 1 176 ? -13.423 2.120 -6.159 1.00 98.12 176 ALA A C 1
ATOM 1403 O O . ALA A 1 176 ? -14.210 2.830 -6.776 1.00 98.12 176 ALA A O 1
ATOM 1404 N N . PHE A 1 177 ? -13.739 0.899 -5.738 1.00 97.44 177 PHE A N 1
ATOM 1405 C CA . PHE A 1 177 ? -15.079 0.316 -5.819 1.00 97.44 177 PHE A CA 1
ATOM 1406 C C . PHE A 1 177 ? -15.187 -0.865 -4.846 1.00 97.44 177 PHE A C 1
ATOM 1408 O O . PHE A 1 177 ? -14.213 -1.201 -4.171 1.00 97.44 177 PHE A O 1
ATOM 1415 N N . SER A 1 178 ? -16.360 -1.490 -4.776 1.00 96.81 178 SER A N 1
ATOM 1416 C CA . SER A 1 178 ? -16.620 -2.639 -3.905 1.00 96.81 178 SER A CA 1
ATOM 1417 C C . SER A 1 178 ? -17.326 -3.740 -4.686 1.00 96.81 178 SER A C 1
ATOM 1419 O O . SER A 1 178 ? -18.230 -3.470 -5.479 1.00 96.81 178 SER A O 1
ATOM 1421 N N . LEU A 1 179 ? -16.923 -4.985 -4.457 1.00 93.56 179 LEU A N 1
ATOM 1422 C CA . LEU A 1 179 ? -17.630 -6.169 -4.930 1.00 93.56 179 LEU A CA 1
ATOM 1423 C C . LEU A 1 179 ? -18.698 -6.575 -3.911 1.00 93.56 179 LEU A C 1
ATOM 1425 O O . LEU A 1 179 ? -18.476 -6.508 -2.703 1.00 93.56 179 LEU A O 1
ATOM 1429 N N . SER A 1 180 ? -19.844 -7.051 -4.392 1.00 83.56 180 SER A N 1
ATOM 1430 C CA . SER A 1 180 ? -20.808 -7.758 -3.544 1.00 83.56 180 SER A CA 1
ATOM 1431 C C . SER A 1 180 ? -20.311 -9.196 -3.338 1.00 83.56 180 SER A C 1
ATOM 1433 O O . SER A 1 180 ? -20.437 -10.014 -4.249 1.00 83.56 180 SER A O 1
ATOM 1435 N N . LEU A 1 181 ? -19.689 -9.473 -2.185 1.00 68.69 181 LEU A N 1
ATOM 1436 C CA . LEU A 1 181 ? -19.098 -10.771 -1.804 1.00 68.69 181 LEU A CA 1
ATOM 1437 C C . LEU A 1 181 ? -19.775 -11.414 -0.592 1.00 68.69 181 LEU A C 1
ATOM 1439 O O . LEU A 1 181 ? -20.323 -10.668 0.247 1.00 68.69 181 LEU A O 1
#

Foldseek 3Di:
DDDDWDWDQDQFGIKTWPDQQAVPDQKTKIKDQGAAFLSNKDFFKFFQAKKKKKAWQAAKKKKWKDDPLDIWIDIDHHQKMATGGGPIGMIMHGLDNGTIIMMMMGRQVCSNPVVDDGRIAGQGGSVPDDHDHAPDPSRVVNSVVSVVQSVQQSVQSVVVHHRDIDPVVVCVVVIIDGDPD

Radius of gyration: 15.61 Å; chains: 1; bounding box: 40×52×38 Å

Sequence (181 aa):
MTQPIQIDEWAWGREQIIWGYDPSHEYTCKILEPKKGRQGCLSLQYHHKKSESWIVYRGVAWAVIALEGKVCTRVLRKGDIQNLPAGSIHRLMGLSDDLQVIEPSTPDAHAADKSVKKDVVRLHCVFGRECSEPRSEEEAALVKTCIEYTEEAIGCVERGNEPPEHNREWLNSRGAFSLSL

Secondary structure (DSSP, 8-state):
-PPPPEEEEETTEEEEEEE--STT-S-EEEEEEEPBGGGGBPPEEE-SS--EEEEEEESEEEEEEEETTEEEEEEEETTEEEEE-TT-EEEEEESSTT-EEEEEES--HHHH-TTSPPS-EEEE-TT----PPPSSHHHHHHHHHHHHHHHHHHHHHHTTPPPP-SSGGGGGGTTEEE---